Protein AF-A0A534NHU4-F1 (afdb_monomer)

Radius of gyration: 16.84 Å; Cα contacts (8 Å, |Δi|>4): 61; chains: 1; bounding box: 38×33×40 Å

Structure (mmCIF, N/CA/C/O backbone):
data_AF-A0A534NHU4-F1
#
_entry.id   AF-A0A534NHU4-F1
#
loop_
_atom_site.group_PDB
_atom_site.id
_atom_site.type_symbol
_atom_site.label_atom_id
_atom_site.label_alt_id
_atom_site.label_comp_id
_atom_site.label_asym_id
_atom_site.label_entity_id
_atom_site.label_seq_id
_atom_site.pdbx_PDB_ins_code
_atom_site.Cartn_x
_atom_site.Cartn_y
_atom_site.Cartn_z
_atom_site.occupancy
_atom_site.B_iso_or_equiv
_atom_site.auth_seq_id
_at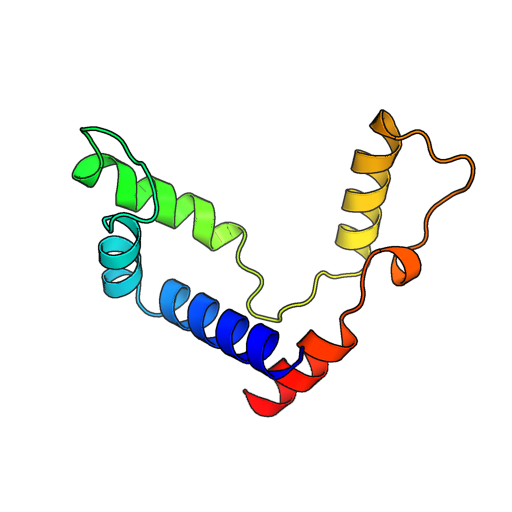om_site.auth_comp_id
_atom_site.auth_asym_id
_atom_site.auth_atom_id
_atom_site.pdbx_PDB_model_num
ATOM 1 N N . MET A 1 1 ? -11.411 -14.006 -0.449 1.00 74.12 1 MET A N 1
ATOM 2 C CA . MET A 1 1 ? -10.680 -12.733 -0.258 1.00 74.12 1 MET A CA 1
ATOM 3 C C . MET A 1 1 ? -9.179 -12.858 -0.017 1.00 74.12 1 MET A C 1
ATOM 5 O O . MET A 1 1 ? -8.436 -12.162 -0.694 1.00 74.12 1 MET A O 1
ATOM 9 N N . THR A 1 2 ? -8.683 -13.751 0.849 1.00 86.12 2 THR A N 1
ATOM 10 C CA . THR A 1 2 ? -7.238 -13.827 1.182 1.00 86.12 2 THR A CA 1
ATOM 11 C C . 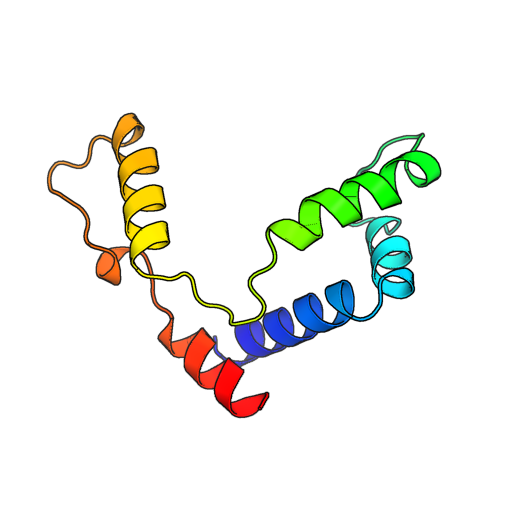THR A 1 2 ? -6.297 -13.980 -0.023 1.00 86.12 2 THR A C 1
ATOM 13 O O . THR A 1 2 ? -5.216 -13.400 -0.022 1.00 86.12 2 THR A O 1
ATOM 16 N N . LYS A 1 3 ? -6.693 -14.726 -1.069 1.00 90.19 3 LYS A N 1
ATOM 17 C CA . LYS A 1 3 ? -5.883 -14.897 -2.294 1.00 90.19 3 LYS A CA 1
ATOM 18 C C . LYS A 1 3 ? -5.631 -13.568 -3.020 1.00 90.19 3 LYS A C 1
ATOM 20 O O . LYS A 1 3 ? -4.507 -13.325 -3.440 1.00 90.19 3 LYS A O 1
ATOM 25 N N . VAL A 1 4 ? -6.656 -12.716 -3.114 1.00 92.62 4 VAL A N 1
ATOM 26 C CA . VAL A 1 4 ? -6.570 -11.399 -3.768 1.00 92.62 4 VAL A CA 1
ATOM 27 C C . VAL A 1 4 ? -5.654 -10.484 -2.967 1.00 92.62 4 VAL A C 1
ATOM 29 O O . VAL A 1 4 ? -4.675 -9.994 -3.507 1.00 92.62 4 VAL A O 1
ATOM 32 N N . VAL A 1 5 ? -5.883 -10.363 -1.655 1.00 91.69 5 VAL A N 1
ATOM 33 C CA . VAL A 1 5 ? -5.035 -9.554 -0.760 1.00 91.69 5 VAL A CA 1
ATOM 34 C C . VAL A 1 5 ? -3.571 -10.006 -0.825 1.00 91.69 5 VAL A C 1
ATOM 36 O O . VAL A 1 5 ? -2.670 -9.179 -0.938 1.00 91.69 5 VAL A O 1
ATOM 39 N N . ARG A 1 6 ? -3.312 -11.319 -0.836 1.00 92.50 6 ARG A N 1
ATOM 40 C CA . ARG A 1 6 ? -1.954 -11.860 -0.998 1.00 92.50 6 ARG A CA 1
ATOM 41 C C . ARG A 1 6 ? -1.327 -11.467 -2.337 1.00 92.50 6 ARG A C 1
ATOM 43 O O . ARG A 1 6 ? -0.158 -11.089 -2.355 1.00 92.50 6 ARG A O 1
ATOM 50 N N . ALA A 1 7 ? -2.072 -11.569 -3.438 1.00 94.38 7 ALA A N 1
ATOM 51 C CA . ALA A 1 7 ? -1.592 -11.166 -4.759 1.00 94.38 7 ALA A CA 1
ATOM 52 C C . ALA A 1 7 ? -1.278 -9.663 -4.803 1.00 94.38 7 ALA A C 1
ATOM 54 O O . ALA A 1 7 ? -0.201 -9.286 -5.257 1.00 94.38 7 ALA A O 1
ATOM 55 N N . THR A 1 8 ? -2.149 -8.823 -4.237 1.00 92.94 8 THR A N 1
ATOM 56 C CA . THR A 1 8 ? -1.929 -7.375 -4.124 1.00 92.94 8 THR A CA 1
ATOM 57 C C . THR A 1 8 ? -0.677 -7.057 -3.309 1.00 92.94 8 THR A C 1
ATOM 59 O O . THR A 1 8 ? 0.160 -6.287 -3.764 1.00 92.94 8 THR A O 1
ATOM 62 N N . LEU A 1 9 ? -0.484 -7.688 -2.145 1.00 93.19 9 LEU A N 1
ATOM 63 C CA . LEU A 1 9 ? 0.716 -7.470 -1.326 1.00 93.19 9 LEU A CA 1
ATOM 64 C C . LEU A 1 9 ? 2.001 -7.866 -2.058 1.00 93.19 9 LEU A C 1
ATOM 66 O O . LEU A 1 9 ? 3.000 -7.152 -1.967 1.00 93.19 9 LEU A O 1
ATOM 70 N N . ARG A 1 10 ? 1.983 -8.975 -2.808 1.00 93.44 10 ARG A N 1
ATOM 71 C CA . ARG A 1 10 ? 3.114 -9.366 -3.663 1.00 93.44 10 ARG A CA 1
ATOM 72 C C . ARG A 1 10 ? 3.381 -8.331 -4.754 1.00 93.44 10 ARG A C 1
ATOM 74 O O . ARG A 1 10 ? 4.530 -7.949 -4.932 1.00 93.44 10 ARG A O 1
ATOM 81 N N . ALA A 1 11 ? 2.339 -7.858 -5.436 1.00 92.19 11 ALA A N 1
ATOM 82 C CA . ALA A 1 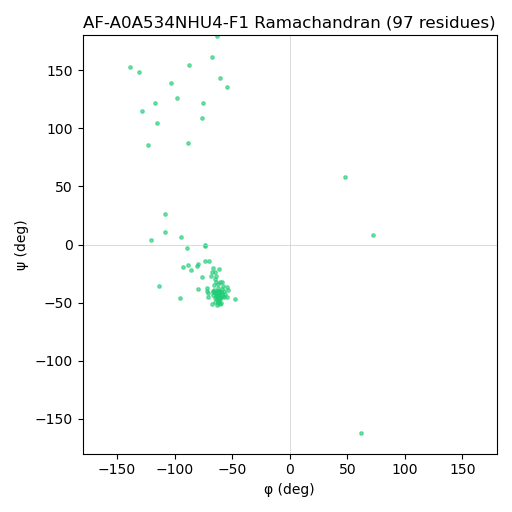11 ? 2.465 -6.868 -6.502 1.00 92.19 11 ALA A CA 1
ATOM 83 C C . ALA A 1 11 ? 3.026 -5.534 -5.986 1.00 92.19 11 ALA A C 1
ATOM 85 O O . ALA A 1 11 ? 3.982 -5.018 -6.551 1.00 92.19 11 ALA A O 1
ATOM 86 N N . VAL A 1 12 ? 2.507 -5.01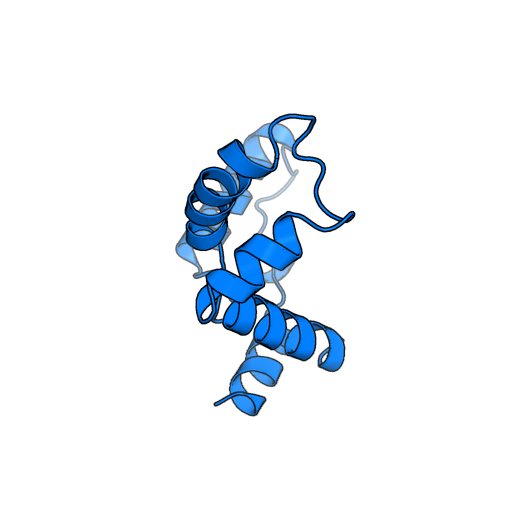3 -4.870 1.00 92.00 12 VAL A N 1
ATOM 87 C CA . VAL A 1 12 ? 2.998 -3.757 -4.275 1.00 92.00 12 VAL A CA 1
ATOM 88 C C . VAL A 1 12 ? 4.465 -3.881 -3.846 1.00 92.00 12 VAL A C 1
ATOM 90 O O . VAL A 1 12 ? 5.255 -2.966 -4.072 1.00 92.00 12 VAL A O 1
ATOM 93 N N . ARG A 1 13 ? 4.864 -5.026 -3.272 1.00 92.44 13 ARG A N 1
ATOM 94 C CA . ARG A 1 13 ? 6.273 -5.291 -2.934 1.00 92.44 13 ARG A CA 1
ATOM 95 C C . ARG A 1 13 ? 7.157 -5.385 -4.177 1.00 92.44 13 ARG A C 1
ATOM 97 O O . ARG A 1 13 ? 8.249 -4.835 -4.154 1.00 92.44 13 ARG A O 1
ATOM 104 N N . LEU A 1 14 ? 6.691 -6.034 -5.247 1.00 92.75 14 LEU A N 1
ATOM 105 C CA . LEU A 1 14 ? 7.409 -6.095 -6.524 1.00 92.75 14 LEU A CA 1
ATOM 106 C C . LEU A 1 14 ? 7.642 -4.689 -7.088 1.00 92.75 14 LEU A C 1
ATOM 108 O O . LEU A 1 14 ? 8.778 -4.343 -7.379 1.00 92.75 14 LEU A O 1
ATOM 112 N N . ILE A 1 15 ? 6.592 -3.867 -7.165 1.00 91.56 15 ILE A N 1
ATOM 113 C CA . ILE A 1 15 ? 6.673 -2.492 -7.680 1.00 91.56 15 ILE A CA 1
ATOM 114 C C . ILE A 1 15 ? 7.658 -1.655 -6.849 1.00 91.56 15 ILE A C 1
ATOM 116 O O . ILE A 1 15 ? 8.447 -0.905 -7.409 1.00 91.56 15 ILE A O 1
ATOM 120 N N . LYS A 1 16 ? 7.658 -1.796 -5.517 1.00 92.12 16 LYS A N 1
ATOM 121 C CA . LYS A 1 16 ? 8.592 -1.049 -4.660 1.00 92.12 16 LYS A CA 1
ATOM 122 C C . LYS A 1 16 ? 10.041 -1.536 -4.757 1.00 92.12 16 LYS A C 1
ATOM 124 O O . LYS A 1 16 ? 10.957 -0.725 -4.658 1.00 92.12 16 LYS A O 1
ATOM 129 N N . ASN A 1 17 ? 10.249 -2.845 -4.889 1.00 93.25 17 ASN A N 1
ATOM 130 C CA . ASN A 1 17 ? 11.585 -3.444 -4.876 1.00 93.25 17 ASN A CA 1
ATOM 131 C C . ASN A 1 17 ? 12.255 -3.439 -6.258 1.00 93.25 17 ASN A C 1
ATOM 133 O O . ASN A 1 17 ? 13.478 -3.501 -6.330 1.00 93.25 17 ASN A O 1
ATOM 137 N N . ASP A 1 18 ? 11.478 -3.350 -7.340 1.00 95.50 18 ASP A N 1
ATOM 138 C CA . ASP A 1 18 ? 11.968 -3.259 -8.714 1.00 95.50 18 ASP A CA 1
ATOM 139 C C . ASP A 1 18 ? 11.424 -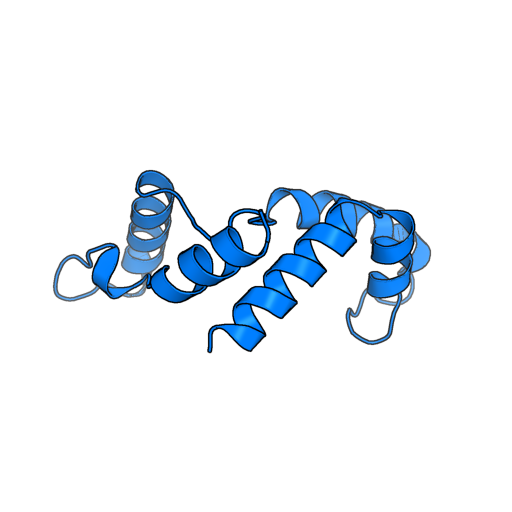1.990 -9.389 1.00 95.50 18 ASP A C 1
ATOM 141 O O . ASP A 1 18 ? 10.408 -2.001 -10.091 1.00 95.50 18 ASP A O 1
ATOM 145 N N . LYS A 1 19 ? 12.132 -0.868 -9.179 1.00 94.56 19 LYS A N 1
ATOM 146 C CA . LYS A 1 19 ? 11.786 0.432 -9.783 1.00 94.56 19 LYS A CA 1
ATOM 147 C C . LYS A 1 19 ? 11.756 0.347 -11.312 1.00 94.56 19 LYS A C 1
ATOM 149 O O . LYS A 1 19 ? 10.907 0.979 -11.930 1.00 94.56 19 LYS A O 1
ATOM 154 N N . LYS A 1 20 ? 12.634 -0.441 -11.945 1.00 94.69 20 LYS A N 1
ATOM 155 C CA . LYS A 1 20 ? 12.655 -0.565 -13.411 1.00 94.69 20 LYS A CA 1
ATOM 156 C C . LYS A 1 20 ? 11.360 -1.200 -13.907 1.00 94.69 20 LYS A C 1
ATOM 158 O O . LYS A 1 20 ? 10.714 -0.643 -14.791 1.00 94.69 20 LYS A O 1
ATOM 163 N N . TYR A 1 21 ? 10.965 -2.322 -13.309 1.00 94.06 21 TYR A N 1
ATOM 164 C CA . TYR A 1 21 ? 9.686 -2.960 -13.606 1.00 94.06 21 TYR A CA 1
ATOM 165 C C . TYR A 1 21 ? 8.510 -2.009 -13.355 1.00 94.06 21 TYR A C 1
ATOM 167 O O . TYR A 1 21 ? 7.619 -1.901 -14.193 1.00 94.06 21 TYR A O 1
ATOM 175 N N . ALA A 1 22 ? 8.518 -1.284 -12.233 1.00 93.44 22 ALA A N 1
ATOM 176 C CA . ALA A 1 22 ? 7.458 -0.344 -11.884 1.00 93.44 22 ALA A CA 1
ATOM 177 C C . ALA A 1 22 ? 7.276 0.773 -12.916 1.00 93.44 22 ALA A C 1
ATOM 179 O O . ALA A 1 22 ? 6.146 1.056 -13.311 1.00 93.44 22 ALA A O 1
ATOM 180 N N . LEU A 1 23 ? 8.371 1.383 -13.378 1.00 94.12 23 LEU A N 1
ATOM 181 C CA . LEU A 1 23 ? 8.319 2.436 -14.390 1.00 94.12 23 LEU A CA 1
ATOM 182 C C . LEU A 1 23 ? 7.769 1.905 -15.718 1.00 94.12 23 LEU A C 1
ATOM 184 O O . LEU A 1 23 ? 6.911 2.546 -16.314 1.00 94.12 23 LEU A O 1
ATOM 188 N N . GLU A 1 24 ? 8.200 0.726 -16.166 1.00 92.81 24 GLU A N 1
ATOM 189 C CA . GLU A 1 24 ? 7.663 0.121 -17.393 1.00 92.81 24 GLU A CA 1
ATOM 190 C C . GLU A 1 24 ? 6.184 -0.261 -17.250 1.00 92.81 24 GLU A C 1
ATOM 192 O O . GLU A 1 24 ? 5.386 -0.012 -18.153 1.00 92.81 24 GLU A O 1
ATOM 197 N N . PHE A 1 25 ? 5.784 -0.783 -16.088 1.00 91.31 25 PHE A N 1
ATOM 198 C CA . PHE A 1 25 ? 4.384 -1.076 -15.790 1.00 91.31 25 PHE A CA 1
ATOM 199 C C . PHE A 1 25 ? 3.513 0.189 -15.810 1.00 91.31 25 PHE A C 1
ATOM 201 O O . PHE A 1 25 ? 2.440 0.184 -16.413 1.00 91.31 25 PHE A O 1
ATOM 208 N N . MET A 1 26 ? 3.981 1.282 -15.197 1.00 90.75 26 MET A N 1
ATOM 209 C CA . MET A 1 26 ? 3.279 2.571 -15.169 1.00 90.75 26 MET A CA 1
ATOM 210 C C . MET A 1 26 ? 3.217 3.250 -16.537 1.00 90.75 26 MET A C 1
ATOM 212 O O . MET A 1 26 ? 2.276 3.995 -16.793 1.00 90.75 26 MET A O 1
ATOM 216 N N . LYS A 1 27 ? 4.177 2.978 -17.429 1.00 91.06 27 LYS A N 1
ATOM 217 C CA . LYS A 1 27 ? 4.089 3.401 -18.832 1.00 91.06 27 LYS A CA 1
ATOM 218 C C . LYS A 1 27 ? 3.077 2.578 -19.634 1.00 91.06 27 LYS A C 1
ATOM 220 O O . LYS A 1 27 ? 2.738 2.958 -20.752 1.00 91.06 27 LYS A O 1
ATOM 225 N N . GLY A 1 28 ? 2.622 1.444 -19.107 1.00 87.50 28 GLY A N 1
ATOM 226 C CA . GLY A 1 28 ? 1.610 0.605 -19.734 1.00 87.50 28 GLY A CA 1
ATOM 227 C C . GL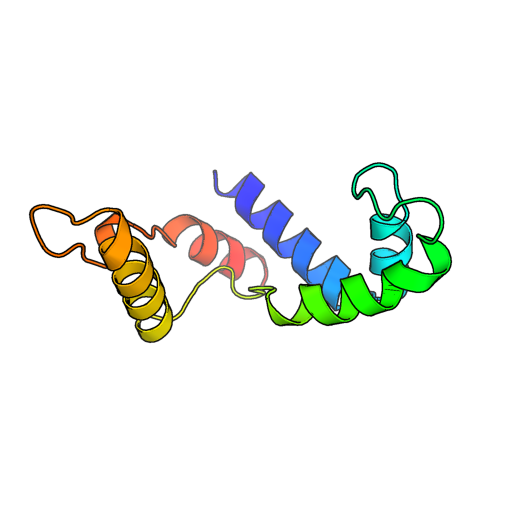Y A 1 28 ? 0.248 1.301 -19.878 1.00 87.50 28 GLY A C 1
ATOM 228 O O . GLY A 1 28 ? 0.059 2.432 -19.439 1.00 87.50 28 GLY A O 1
ATOM 229 N N . PRO A 1 29 ? -0.750 0.619 -20.460 1.00 87.06 29 PRO A N 1
ATOM 230 C CA . PRO A 1 29 ? -2.048 1.217 -20.791 1.00 87.06 29 PRO A CA 1
ATOM 231 C C . PRO A 1 29 ? -2.948 1.481 -19.571 1.00 87.06 29 PRO A C 1
ATOM 233 O O . PRO A 1 29 ? -4.078 1.930 -19.727 1.00 87.06 29 PRO A O 1
ATOM 236 N N . TYR A 1 30 ? -2.487 1.148 -18.364 1.00 83.69 30 TYR A N 1
ATOM 237 C CA . TYR A 1 30 ? -3.299 1.172 -17.145 1.00 83.69 30 TYR A CA 1
ATOM 238 C C . TYR A 1 30 ? -3.290 2.525 -16.428 1.00 83.69 30 TYR A C 1
ATOM 240 O O . TYR A 1 30 ? -4.148 2.762 -15.580 1.00 83.69 30 TYR A O 1
ATOM 248 N N . LEU A 1 31 ? -2.319 3.388 -16.737 1.00 84.31 31 LEU A N 1
ATOM 249 C CA . LEU A 1 31 ? -2.187 4.713 -16.149 1.00 84.31 31 LEU A CA 1
ATOM 250 C C . LEU A 1 31 ? -2.050 5.740 -17.270 1.00 84.31 31 LEU A C 1
ATOM 252 O O . LEU A 1 31 ? -1.068 5.737 -18.009 1.00 84.31 31 LEU A O 1
ATOM 256 N N . ASP A 1 32 ? -3.036 6.625 -17.384 1.00 86.75 32 ASP A N 1
ATOM 257 C CA . ASP A 1 32 ? -2.956 7.738 -18.320 1.00 86.75 32 ASP A CA 1
ATOM 258 C C . ASP A 1 32 ? -2.021 8.817 -17.760 1.00 86.75 32 ASP A C 1
ATOM 260 O O . ASP A 1 32 ? -2.327 9.492 -16.776 1.00 86.75 32 ASP A O 1
ATOM 264 N N . LEU A 1 33 ? -0.849 8.936 -18.379 1.00 83.12 33 LEU A N 1
ATOM 265 C CA . LEU A 1 33 ? 0.148 9.965 -18.086 1.00 83.12 33 LEU A CA 1
ATOM 266 C C . LEU A 1 33 ? 0.242 11.006 -19.217 1.00 83.12 33 LEU A C 1
ATOM 268 O O . LEU A 1 33 ? 1.162 11.828 -19.227 1.00 83.12 33 LEU A O 1
ATOM 272 N N . GLY A 1 34 ? -0.699 10.971 -20.164 1.00 85.06 34 GLY A N 1
ATOM 273 C CA . GLY A 1 34 ? -0.734 11.840 -21.331 1.00 85.06 34 GLY A CA 1
ATOM 274 C C . GLY A 1 34 ? 0.478 11.691 -22.256 1.00 85.06 34 GLY A C 1
ATOM 275 O O . GLY A 1 34 ? 1.236 10.721 -22.209 1.00 85.06 34 GLY A O 1
ATOM 276 N N . ASN A 1 35 ? 0.671 12.698 -23.109 1.00 84.31 35 ASN A N 1
ATOM 277 C CA . ASN A 1 35 ? 1.697 12.700 -24.161 1.00 84.31 35 ASN A CA 1
ATOM 278 C C . ASN A 1 35 ? 3.140 12.810 -23.635 1.00 84.31 35 ASN A C 1
ATOM 280 O O . ASN A 1 35 ? 4.082 12.584 -24.385 1.00 84.31 35 ASN A O 1
ATOM 284 N N . GLU A 1 36 ? 3.323 13.175 -22.365 1.00 85.62 36 GLU A N 1
ATOM 285 C CA . GLU A 1 36 ? 4.631 13.324 -21.710 1.00 85.62 36 GLU A CA 1
ATOM 286 C C . GLU A 1 36 ? 4.892 12.197 -20.696 1.00 85.62 36 GLU A C 1
ATOM 288 O O . GLU A 1 36 ? 5.643 12.355 -19.728 1.00 85.62 36 GLU A O 1
ATOM 293 N N . ARG A 1 37 ? 4.267 11.037 -20.907 1.00 84.25 37 ARG A N 1
ATOM 294 C CA . ARG A 1 37 ? 4.385 9.855 -20.052 1.00 84.25 37 ARG A CA 1
ATOM 295 C C . ARG A 1 37 ? 5.831 9.529 -19.701 1.00 84.25 37 ARG A C 1
ATOM 297 O O . ARG A 1 37 ? 6.148 9.340 -18.529 1.00 84.25 37 ARG A O 1
ATOM 304 N N . GLU A 1 38 ? 6.727 9.521 -20.677 1.00 85.19 38 GLU A N 1
ATOM 305 C CA . GLU A 1 38 ? 8.143 9.195 -20.501 1.00 85.19 38 GLU A CA 1
ATOM 306 C C . GLU A 1 38 ? 8.840 10.168 -19.537 1.00 85.19 38 GLU A C 1
ATOM 308 O O . GLU A 1 38 ? 9.706 9.752 -18.770 1.00 85.19 38 GLU A O 1
ATOM 313 N N . ARG A 1 39 ? 8.412 11.436 -19.516 1.00 87.12 39 ARG A N 1
ATOM 314 C CA . ARG A 1 39 ? 8.930 12.483 -18.627 1.00 87.12 39 ARG A CA 1
ATOM 315 C C . ARG A 1 39 ? 8.337 12.404 -17.220 1.00 87.12 39 ARG A C 1
ATOM 317 O O . ARG A 1 39 ? 9.039 12.667 -16.246 1.00 87.12 39 ARG A O 1
ATOM 324 N N . PHE A 1 40 ? 7.050 12.075 -17.096 1.00 89.31 40 PHE A N 1
ATOM 325 C CA . PHE A 1 40 ? 6.338 12.133 -15.813 1.00 89.31 40 PHE A CA 1
ATOM 326 C C . PHE A 1 40 ? 6.325 10.824 -15.025 1.00 89.31 40 PHE A C 1
ATOM 328 O O . PHE A 1 40 ? 6.118 10.870 -13.812 1.00 89.31 40 PHE A O 1
ATOM 335 N N . THR A 1 41 ? 6.574 9.680 -15.671 1.00 93.06 41 THR A N 1
ATOM 336 C CA . THR A 1 41 ? 6.478 8.358 -15.025 1.00 93.06 41 THR A CA 1
ATOM 337 C C . THR A 1 41 ? 7.328 8.280 -13.758 1.00 93.06 41 THR A C 1
ATOM 339 O O . THR A 1 41 ? 6.846 7.810 -12.731 1.00 93.06 41 THR A O 1
ATOM 342 N N . GLU A 1 42 ? 8.571 8.767 -13.794 1.00 93.81 42 GLU A N 1
ATOM 343 C CA . GLU A 1 42 ? 9.463 8.684 -12.634 1.00 93.81 42 GLU A CA 1
ATOM 344 C C . GLU A 1 42 ? 8.955 9.502 -11.446 1.00 93.81 42 GLU A C 1
ATOM 346 O O . GLU A 1 42 ? 8.856 8.985 -10.335 1.00 93.81 42 GLU A O 1
ATOM 351 N N . ARG A 1 43 ? 8.521 10.740 -11.691 1.00 91.94 43 ARG A N 1
ATOM 352 C CA . ARG A 1 43 ? 7.934 11.585 -10.648 1.00 91.94 43 ARG A CA 1
ATOM 353 C C . ARG A 1 43 ? 6.646 10.983 -10.084 1.00 91.94 43 ARG A C 1
ATOM 355 O O . ARG A 1 43 ? 6.416 11.049 -8.878 1.00 91.94 43 ARG A O 1
ATOM 362 N N . ALA A 1 44 ? 5.805 10.410 -10.943 1.00 91.06 44 ALA A N 1
ATOM 363 C CA . ALA A 1 44 ? 4.585 9.732 -10.522 1.00 91.06 44 ALA A CA 1
ATOM 364 C C . ALA A 1 44 ? 4.901 8.503 -9.652 1.00 91.06 44 ALA A C 1
ATOM 366 O O . ALA A 1 44 ? 4.252 8.300 -8.627 1.00 91.06 44 ALA A O 1
ATOM 367 N N . TYR A 1 45 ? 5.921 7.722 -10.020 1.00 93.12 45 TYR A N 1
ATOM 368 C CA . TYR A 1 45 ? 6.392 6.583 -9.233 1.00 93.12 45 TYR A CA 1
ATOM 369 C C . TYR A 1 45 ? 6.904 7.022 -7.857 1.00 93.12 45 TYR A C 1
ATOM 371 O O . TYR A 1 45 ? 6.462 6.489 -6.837 1.00 93.12 45 TYR A O 1
ATOM 379 N N . ASP A 1 46 ? 7.788 8.023 -7.821 1.00 93.50 46 ASP A N 1
ATOM 380 C CA . ASP A 1 46 ? 8.395 8.503 -6.578 1.00 93.50 46 ASP A CA 1
ATOM 381 C C . ASP A 1 46 ? 7.336 9.073 -5.617 1.00 93.50 46 ASP A C 1
ATOM 383 O O . ASP A 1 46 ? 7.449 8.894 -4.405 1.00 93.50 46 ASP A O 1
ATOM 387 N N . ALA A 1 47 ? 6.273 9.697 -6.139 1.00 91.50 47 ALA A N 1
ATOM 388 C CA . ALA A 1 47 ? 5.133 10.139 -5.338 1.00 91.50 47 ALA A CA 1
ATOM 389 C C . ALA A 1 47 ? 4.276 8.962 -4.837 1.00 91.50 47 ALA A C 1
ATOM 391 O O . ALA A 1 47 ? 3.917 8.911 -3.660 1.00 91.50 47 ALA A O 1
ATOM 392 N N . ALA A 1 48 ? 3.961 7.996 -5.705 1.00 89.38 48 ALA A N 1
ATOM 393 C CA . ALA A 1 48 ? 3.089 6.873 -5.366 1.00 89.38 48 ALA A CA 1
ATOM 394 C C . ALA A 1 48 ? 3.707 5.938 -4.315 1.00 89.38 48 ALA A C 1
ATOM 396 O O . ALA A 1 48 ? 3.016 5.499 -3.393 1.00 89.38 48 ALA A O 1
ATOM 397 N N . VAL A 1 49 ? 5.010 5.651 -4.418 1.00 91.50 49 VAL A N 1
ATOM 398 C CA . VAL A 1 49 ? 5.685 4.667 -3.554 1.00 91.50 49 VAL A CA 1
ATOM 399 C C . VAL A 1 49 ? 5.712 5.080 -2.077 1.00 91.50 49 VAL A C 1
ATOM 401 O O . VAL A 1 49 ? 5.790 4.214 -1.199 1.00 91.50 49 VAL A O 1
ATOM 404 N N . GLN A 1 50 ? 5.596 6.383 -1.788 1.00 88.44 50 GLN A N 1
ATOM 405 C CA . GLN A 1 50 ? 5.482 6.908 -0.421 1.00 88.44 50 GLN A CA 1
ATOM 406 C C . GLN A 1 50 ? 4.185 6.456 0.264 1.00 88.44 50 GLN A C 1
ATOM 408 O O . GLN A 1 50 ? 4.165 6.269 1.476 1.00 88.44 50 GLN A O 1
ATOM 413 N N . GLY A 1 51 ? 3.116 6.230 -0.506 1.00 86.94 51 GLY A N 1
ATOM 414 C CA . GLY A 1 51 ? 1.816 5.790 0.007 1.00 86.94 51 GLY A CA 1
ATOM 415 C C . GLY A 1 51 ? 1.643 4.270 0.102 1.00 86.94 51 GLY A C 1
ATOM 416 O O . GLY A 1 51 ? 0.594 3.797 0.537 1.00 86.94 51 GLY A O 1
ATOM 417 N N . TYR A 1 52 ? 2.623 3.470 -0.327 1.00 89.31 52 TYR A N 1
ATOM 418 C CA . TYR A 1 52 ? 2.468 2.014 -0.388 1.00 89.31 52 TYR A CA 1
ATOM 419 C C . TYR A 1 52 ? 2.552 1.335 0.985 1.00 89.31 52 TYR A C 1
ATOM 421 O O . TYR A 1 52 ? 3.589 1.338 1.652 1.00 89.31 52 TYR A O 1
ATOM 429 N N . LEU A 1 53 ? 1.483 0.623 1.348 1.00 89.62 53 LEU A N 1
ATOM 430 C CA . LEU A 1 53 ? 1.379 -0.163 2.580 1.00 89.62 53 LEU A CA 1
ATOM 431 C C . LEU A 1 53 ? 1.908 -1.594 2.388 1.00 89.62 53 LEU A C 1
ATOM 433 O O . LEU A 1 53 ? 1.156 -2.527 2.108 1.00 89.62 53 LEU A O 1
ATOM 437 N N . LEU A 1 54 ? 3.213 -1.802 2.581 1.00 88.31 54 LEU A N 1
ATOM 438 C CA . LEU A 1 54 ? 3.853 -3.123 2.390 1.00 88.31 54 LEU A CA 1
ATOM 439 C C . LEU A 1 54 ? 3.424 -4.196 3.402 1.00 88.31 54 LEU A C 1
ATOM 441 O O . LEU A 1 54 ? 3.556 -5.400 3.143 1.00 88.31 54 LEU A O 1
ATOM 445 N N . SER A 1 55 ? 2.953 -3.753 4.567 1.00 88.12 55 SER A N 1
ATOM 446 C CA . SER A 1 55 ? 2.384 -4.590 5.623 1.00 88.12 55 SER A CA 1
ATOM 447 C C . SER A 1 55 ? 0.922 -4.961 5.347 1.00 88.12 55 SER A C 1
ATOM 449 O O . SER A 1 55 ? 0.417 -5.909 5.943 1.00 88.12 55 SER A O 1
ATOM 451 N N . GLY A 1 56 ? 0.240 -4.224 4.460 1.00 90.25 56 GLY A N 1
ATOM 452 C CA . GLY A 1 56 ? -1.199 -4.347 4.221 1.00 90.25 56 GLY A CA 1
ATOM 453 C C . GLY A 1 56 ? -2.085 -3.809 5.340 1.00 90.25 56 GLY A C 1
ATOM 454 O O . GLY A 1 56 ? -3.292 -4.037 5.300 1.00 90.25 56 GLY A O 1
ATOM 455 N N . VAL A 1 57 ? -1.509 -3.138 6.341 1.00 93.12 57 VAL A N 1
ATOM 456 C CA . VAL A 1 57 ? -2.242 -2.596 7.489 1.00 93.12 57 VAL A CA 1
ATOM 457 C C . VAL A 1 57 ? -1.862 -1.144 7.732 1.00 93.12 57 VAL A C 1
ATOM 459 O O . VAL A 1 57 ? -0.724 -0.743 7.489 1.00 93.12 57 VAL A O 1
ATOM 462 N N . VAL A 1 58 ? -2.825 -0.387 8.239 1.00 93.12 58 VAL A N 1
ATOM 463 C CA . VAL A 1 58 ? -2.652 0.990 8.706 1.00 93.12 58 VAL A CA 1
ATOM 464 C C . VAL A 1 58 ? -2.605 0.954 10.231 1.00 93.12 58 VAL A C 1
ATOM 466 O O . VAL A 1 58 ? -3.352 0.187 10.841 1.00 93.12 58 VAL A O 1
ATOM 469 N N . ASP A 1 59 ? -1.728 1.730 10.866 1.00 92.69 59 ASP A N 1
ATOM 470 C CA . ASP A 1 59 ? -1.715 1.816 12.330 1.00 92.69 59 ASP A CA 1
ATOM 471 C C . ASP A 1 59 ? -2.981 2.503 12.870 1.00 92.69 59 ASP A C 1
ATOM 473 O O . ASP A 1 59 ? -3.733 3.149 12.141 1.00 92.69 59 ASP A O 1
ATOM 477 N N . GLU A 1 60 ? -3.275 2.312 14.154 1.00 94.38 60 GLU A N 1
ATOM 478 C CA . GLU A 1 60 ? -4.522 2.809 14.742 1.00 94.38 60 GLU A CA 1
ATOM 479 C C . GLU A 1 60 ? -4.614 4.341 14.735 1.00 94.38 60 GLU A C 1
ATOM 481 O O . GLU A 1 60 ? -5.704 4.897 14.580 1.00 94.38 60 GLU A O 1
ATOM 486 N N . LYS A 1 61 ? -3.477 5.034 14.859 1.00 95.38 61 LYS A N 1
ATOM 487 C CA . LYS A 1 61 ? -3.433 6.496 14.839 1.00 95.38 61 LYS A CA 1
ATOM 488 C C . LYS A 1 61 ? -3.905 7.008 13.479 1.00 95.38 61 LYS A C 1
ATOM 490 O O . LYS A 1 61 ? -4.852 7.790 13.424 1.00 95.38 61 LYS A O 1
ATOM 495 N N . LEU A 1 62 ? -3.320 6.501 12.395 1.00 94.56 62 LEU A N 1
ATOM 496 C CA . LEU A 1 62 ? -3.687 6.893 11.037 1.00 94.56 62 LEU A CA 1
ATOM 497 C C . LEU A 1 62 ? -5.119 6.456 10.681 1.00 94.56 62 LEU A C 1
ATOM 499 O O . LEU A 1 62 ? -5.846 7.211 10.042 1.00 94.56 62 LEU A O 1
ATOM 503 N N . GLN A 1 63 ? -5.592 5.300 11.164 1.00 96.38 63 GLN A N 1
ATOM 504 C CA . GLN A 1 63 ? -7.007 4.918 11.014 1.00 96.38 63 GLN A CA 1
ATOM 505 C C . GLN A 1 63 ? -7.956 5.968 11.613 1.00 96.38 63 GLN A C 1
ATOM 507 O O . GLN A 1 63 ? -8.950 6.336 10.985 1.00 96.38 63 GLN A O 1
ATOM 512 N N . ARG A 1 64 ? -7.657 6.467 12.820 1.00 96.81 64 ARG A N 1
ATOM 513 C CA . ARG A 1 64 ? -8.468 7.498 13.489 1.00 96.81 64 ARG A CA 1
ATOM 514 C C . ARG A 1 64 ? -8.414 8.834 12.750 1.00 96.81 64 ARG A C 1
ATOM 516 O O . ARG A 1 64 ? -9.452 9.476 12.617 1.00 96.81 64 ARG A O 1
ATOM 523 N N . GLU A 1 65 ? -7.248 9.222 12.238 1.00 96.50 65 GLU A N 1
ATOM 524 C CA . GLU A 1 65 ? -7.077 10.433 11.422 1.00 96.50 65 GLU A CA 1
ATOM 525 C C . GLU A 1 65 ? -7.917 10.370 10.137 1.00 96.50 65 GLU A C 1
ATOM 527 O O . GLU A 1 65 ? -8.693 11.289 9.870 1.00 96.50 65 GLU A O 1
ATOM 532 N N . MET A 1 66 ? -7.863 9.251 9.404 1.00 96.00 66 MET A N 1
ATOM 533 C CA . MET A 1 66 ? -8.672 9.030 8.196 1.00 96.00 66 MET A CA 1
ATOM 534 C C . MET A 1 66 ? -10.179 9.120 8.482 1.00 96.00 66 MET A C 1
ATOM 536 O O . MET A 1 66 ? -10.933 9.722 7.715 1.00 96.00 66 MET A O 1
ATOM 540 N N . ILE A 1 67 ? -10.633 8.532 9.595 1.00 97.31 67 ILE A N 1
ATOM 541 C CA . ILE A 1 67 ? -12.043 8.589 10.004 1.00 97.31 67 ILE A CA 1
ATOM 542 C C . ILE A 1 67 ? -12.446 10.019 10.365 1.00 97.31 67 ILE A C 1
ATOM 544 O O . ILE A 1 67 ? -13.521 10.467 9.961 1.00 97.31 67 ILE A O 1
ATOM 548 N N . ALA A 1 68 ? -11.601 10.741 11.104 1.00 96.44 68 ALA A N 1
ATOM 549 C CA . ALA A 1 68 ? -11.867 12.119 11.494 1.00 96.44 68 ALA A CA 1
ATOM 550 C C . ALA A 1 68 ? -11.985 13.038 10.270 1.00 96.44 68 ALA A C 1
ATOM 552 O O . ALA A 1 68 ? -12.922 13.833 10.200 1.00 96.44 68 ALA A O 1
ATOM 553 N N . GLU A 1 69 ? -11.096 12.895 9.283 1.00 97.00 69 GLU A N 1
ATOM 554 C CA . GLU A 1 69 ? -11.151 13.658 8.032 1.00 97.00 69 GLU A CA 1
ATOM 555 C C . GLU A 1 69 ? -12.442 13.367 7.251 1.00 97.00 69 GLU A C 1
ATOM 557 O O . GLU A 1 69 ? -13.169 14.288 6.870 1.00 97.00 69 GLU A O 1
ATOM 562 N N . ALA A 1 70 ? -12.794 12.089 7.075 1.00 96.56 70 ALA A N 1
ATOM 563 C CA . ALA A 1 70 ? -14.025 11.704 6.386 1.00 96.56 70 ALA A CA 1
ATOM 564 C C . ALA A 1 70 ? -15.288 12.209 7.114 1.00 96.56 70 ALA A C 1
ATOM 566 O O . ALA A 1 70 ? -16.251 12.656 6.477 1.00 96.56 70 ALA A O 1
ATOM 567 N N . ALA A 1 71 ? -15.283 12.190 8.451 1.00 96.06 71 ALA A N 1
ATOM 568 C CA . ALA A 1 71 ? -16.404 12.629 9.277 1.00 96.06 71 ALA A CA 1
ATOM 569 C C . ALA A 1 71 ? -16.726 14.124 9.118 1.00 96.06 71 ALA A C 1
ATOM 571 O O . ALA A 1 71 ? -17.895 14.492 9.244 1.00 96.06 71 ALA A O 1
ATOM 572 N N . GLN A 1 72 ? -15.749 14.971 8.765 1.00 95.81 72 GLN A N 1
ATOM 573 C CA . GLN A 1 72 ? -15.988 16.399 8.493 1.00 95.81 72 GLN A CA 1
ATOM 574 C C . GLN A 1 72 ? -16.999 16.612 7.357 1.00 95.81 72 GLN A C 1
ATOM 576 O O . GLN A 1 72 ? -17.768 17.575 7.373 1.00 95.81 72 GLN A O 1
ATOM 581 N N . ARG A 1 73 ? -17.016 15.698 6.378 1.00 96.06 73 ARG A N 1
ATOM 582 C CA . ARG A 1 73 ? -17.914 15.755 5.218 1.00 96.06 73 ARG A CA 1
ATOM 583 C C . ARG A 1 73 ? -19.176 14.924 5.422 1.00 96.06 73 ARG A C 1
ATOM 585 O O . ARG A 1 73 ? -20.266 15.406 5.140 1.00 96.06 73 ARG A O 1
ATOM 592 N N . ILE A 1 74 ? -19.028 13.695 5.921 1.00 95.06 74 ILE A N 1
ATOM 593 C CA . ILE A 1 74 ? -20.132 12.728 6.043 1.00 95.06 74 ILE A CA 1
ATOM 594 C C . ILE A 1 74 ? -21.053 13.054 7.229 1.00 95.06 74 ILE A C 1
ATOM 596 O O . ILE A 1 74 ? -22.239 12.741 7.171 1.00 95.06 74 ILE A O 1
ATOM 600 N N . LYS A 1 75 ? -20.531 13.698 8.286 1.00 94.56 75 LYS A N 1
ATOM 601 C CA . LYS A 1 75 ? -21.263 14.060 9.515 1.00 94.56 75 LYS A CA 1
ATOM 602 C C . LYS A 1 75 ? -22.079 12.884 10.083 1.00 94.56 75 LYS A C 1
ATOM 604 O O . LYS A 1 75 ? -23.303 12.977 10.192 1.00 94.56 75 LYS A O 1
ATOM 609 N N . PRO A 1 76 ? -21.428 11.753 10.412 1.00 93.31 76 PRO A N 1
ATOM 610 C CA . PRO A 1 76 ? -22.134 10.579 10.906 1.00 93.31 76 PRO A CA 1
ATOM 611 C C . PRO A 1 76 ? -22.873 10.900 12.212 1.00 93.31 76 PRO A C 1
ATOM 613 O O . PRO A 1 76 ? -22.364 11.629 13.060 1.00 93.31 76 PRO A O 1
ATOM 616 N N . ALA A 1 77 ? -24.060 10.316 12.394 1.00 93.69 77 ALA A N 1
ATOM 617 C CA . ALA A 1 77 ? -24.894 10.548 13.579 1.00 93.69 77 ALA A CA 1
ATOM 618 C C . ALA A 1 77 ? -24.226 10.111 14.898 1.00 93.69 77 ALA A C 1
ATOM 620 O O . ALA A 1 77 ? -24.616 10.560 15.972 1.00 93.69 77 ALA A O 1
ATOM 621 N N . GLN A 1 78 ? -23.238 9.218 14.821 1.00 93.12 78 GLN A N 1
ATOM 622 C CA . GLN A 1 78 ? -22.457 8.734 15.955 1.00 93.12 78 GLN A CA 1
ATOM 623 C C . GLN A 1 78 ? -20.978 8.622 15.560 1.00 93.12 78 GLN A C 1
ATOM 625 O O . GLN A 1 78 ? -20.688 8.380 14.382 1.00 93.12 78 GLN A O 1
ATOM 630 N N . PRO A 1 79 ? -20.040 8.737 16.520 1.00 91.88 79 PRO A N 1
ATOM 631 C CA . PRO A 1 79 ? -18.629 8.469 16.271 1.00 91.88 79 PRO A CA 1
ATOM 632 C C . PRO A 1 79 ? -18.411 7.077 15.666 1.00 91.88 79 PRO A C 1
ATOM 634 O O . PRO A 1 79 ? -18.990 6.084 16.111 1.00 91.88 79 PRO A O 1
ATOM 637 N N . VAL A 1 80 ? -17.561 7.002 14.643 1.00 95.44 80 VAL A N 1
ATOM 638 C CA . VAL A 1 80 ? -17.213 5.748 13.968 1.00 95.44 80 VAL A CA 1
ATOM 639 C C . VAL A 1 80 ? -15.896 5.230 14.540 1.00 95.44 80 VAL A C 1
ATOM 641 O O . VAL A 1 80 ? -14.909 5.961 14.574 1.00 95.44 80 VAL A O 1
ATOM 644 N N . THR A 1 81 ? -15.875 3.980 15.004 1.00 95.25 81 THR A N 1
ATOM 645 C CA . THR A 1 81 ? -14.646 3.347 15.501 1.00 95.25 81 THR A CA 1
ATOM 646 C C . THR A 1 81 ? -13.868 2.681 14.361 1.00 95.25 81 THR A C 1
ATOM 648 O O . THR A 1 81 ? -14.479 2.298 13.355 1.00 95.25 81 THR A O 1
ATOM 651 N N . PRO A 1 82 ? -12.538 2.515 14.490 1.00 96.50 82 PRO A N 1
ATOM 652 C CA . PRO A 1 82 ? -11.718 1.890 13.453 1.00 96.50 82 PRO A CA 1
ATOM 653 C C . PRO A 1 82 ? -12.207 0.505 13.013 1.00 96.50 82 PRO A C 1
ATOM 655 O O . PRO A 1 82 ? -12.247 0.217 11.820 1.00 96.50 82 PRO A O 1
ATOM 658 N N . GLU A 1 83 ? -12.686 -0.321 13.941 1.00 94.94 83 GLU A N 1
ATOM 659 C CA . GLU A 1 83 ? -13.133 -1.698 13.683 1.00 94.94 83 GLU A CA 1
ATOM 660 C C . GLU A 1 83 ? -14.390 -1.760 12.804 1.00 94.94 83 GLU A C 1
ATOM 662 O O . GLU A 1 83 ? -14.667 -2.787 12.189 1.00 94.94 83 GLU A O 1
ATOM 667 N N . ARG A 1 84 ? -15.158 -0.664 12.720 1.00 94.06 84 ARG A N 1
ATOM 668 C CA . ARG A 1 84 ? -16.314 -0.561 11.817 1.00 94.06 84 ARG A CA 1
ATOM 669 C C . ARG A 1 84 ? -15.922 -0.244 10.373 1.00 94.06 84 ARG A C 1
ATOM 671 O O . ARG A 1 84 ? -16.759 -0.398 9.488 1.00 94.06 84 ARG A O 1
ATOM 678 N N . VAL A 1 85 ? -14.698 0.232 10.144 1.00 95.25 85 VAL A N 1
ATOM 679 C CA . VAL A 1 85 ? -14.217 0.729 8.841 1.00 95.25 85 VAL A CA 1
ATOM 680 C C . VAL A 1 85 ? -13.125 -0.171 8.273 1.00 95.25 85 VAL A C 1
ATOM 68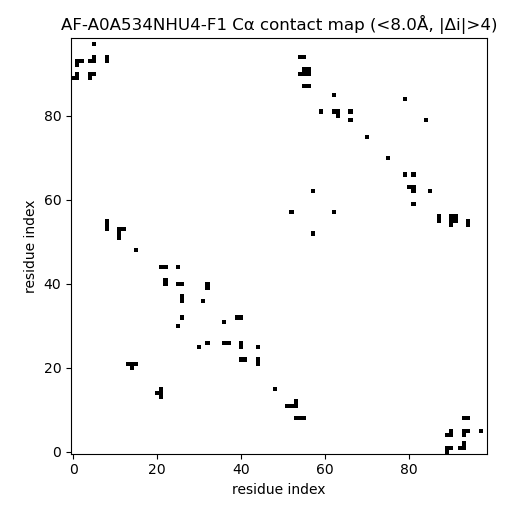2 O O . VAL A 1 85 ? -13.065 -0.385 7.063 1.00 95.25 85 VAL A O 1
ATOM 685 N N . PHE A 1 86 ? -12.275 -0.720 9.137 1.00 95.75 86 PHE A N 1
ATOM 686 C CA . PHE A 1 86 ? -11.101 -1.484 8.752 1.00 95.75 86 PHE A CA 1
ATOM 687 C C . PHE A 1 86 ? -11.191 -2.936 9.232 1.00 95.75 86 PHE A C 1
ATOM 689 O O . PHE A 1 86 ? -11.235 -3.211 10.429 1.00 95.75 86 PHE A O 1
ATOM 696 N N . ASP A 1 87 ? -11.113 -3.880 8.290 1.00 94.06 87 ASP A N 1
ATOM 697 C CA . ASP A 1 87 ? -10.878 -5.300 8.570 1.00 94.06 87 ASP A CA 1
ATOM 698 C C . ASP A 1 87 ? -9.530 -5.739 7.981 1.00 94.06 87 ASP A C 1
ATOM 700 O O . ASP A 1 87 ? -9.375 -5.961 6.777 1.00 94.06 87 ASP A O 1
ATOM 704 N N . PHE A 1 88 ? -8.538 -5.901 8.857 1.00 94.44 88 PHE A N 1
ATOM 705 C CA . PHE A 1 88 ? -7.200 -6.365 8.486 1.00 94.44 88 PHE A CA 1
ATOM 706 C C . PHE A 1 88 ? -7.002 -7.876 8.633 1.00 94.44 88 PHE A C 1
ATOM 708 O O . PHE A 1 88 ? -5.882 -8.359 8.459 1.00 94.44 88 PHE A O 1
ATOM 715 N N . SER A 1 89 ? -8.041 -8.654 8.949 1.00 93.62 89 SER A N 1
ATOM 716 C CA . SER A 1 89 ? -7.916 -10.103 9.158 1.00 93.62 89 SER A CA 1
ATOM 717 C C . SER A 1 89 ? -7.316 -10.812 7.936 1.00 93.62 89 SER A C 1
ATOM 719 O O . SER A 1 89 ? -6.436 -11.665 8.070 1.00 93.62 89 SER A O 1
ATOM 721 N N . PHE A 1 90 ? -7.716 -10.408 6.728 1.00 92.62 90 PHE A N 1
ATOM 722 C CA . PHE A 1 90 ? -7.184 -10.949 5.477 1.00 92.62 90 PHE A CA 1
ATOM 723 C C . PHE A 1 90 ? -5.750 -10.492 5.195 1.00 92.62 90 PHE A C 1
ATOM 725 O O . PHE A 1 90 ? -4.944 -11.302 4.736 1.00 92.62 90 PHE A O 1
ATOM 732 N N . ALA A 1 91 ? -5.429 -9.226 5.479 1.00 91.69 91 ALA A N 1
ATOM 733 C CA . ALA A 1 91 ? -4.087 -8.668 5.315 1.00 91.69 91 ALA A CA 1
ATOM 734 C C . ALA A 1 91 ? -3.079 -9.344 6.248 1.00 91.69 91 ALA A C 1
ATOM 736 O O . ALA A 1 91 ? -2.024 -9.772 5.789 1.00 91.69 91 ALA A O 1
ATOM 737 N N . ARG A 1 92 ? -3.441 -9.546 7.521 1.00 92.25 92 ARG A N 1
ATOM 738 C CA . ARG A 1 92 ? -2.615 -10.256 8.510 1.00 92.25 92 ARG A CA 1
ATOM 739 C C . ARG A 1 92 ? -2.345 -11.702 8.082 1.00 92.25 92 ARG A C 1
ATOM 741 O O . ARG A 1 92 ? -1.185 -12.078 7.937 1.00 92.25 92 ARG A O 1
ATOM 748 N N . LYS A 1 93 ? -3.395 -12.461 7.735 1.00 92.06 93 LYS A N 1
ATOM 749 C CA . LYS A 1 93 ? -3.268 -13.843 7.220 1.00 92.06 93 LYS A CA 1
ATOM 750 C C . LYS A 1 93 ? -2.429 -13.927 5.942 1.00 92.06 93 LYS A C 1
ATOM 752 O O . LYS A 1 93 ? -1.698 -14.890 5.723 1.00 92.06 93 LYS A O 1
ATOM 757 N N . ALA A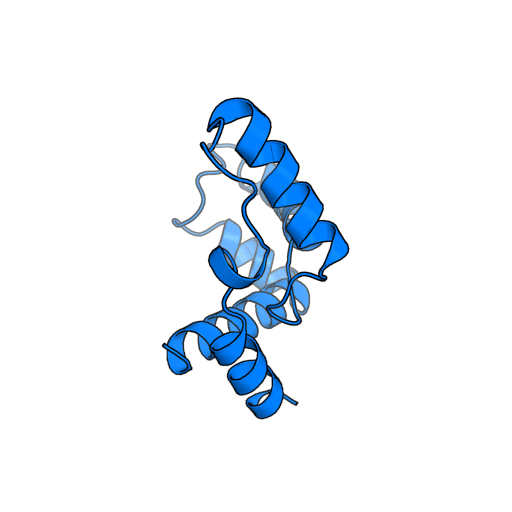 1 94 ? -2.568 -12.951 5.045 1.00 89.31 94 ALA A N 1
ATOM 758 C CA . ALA A 1 94 ? -1.780 -12.905 3.820 1.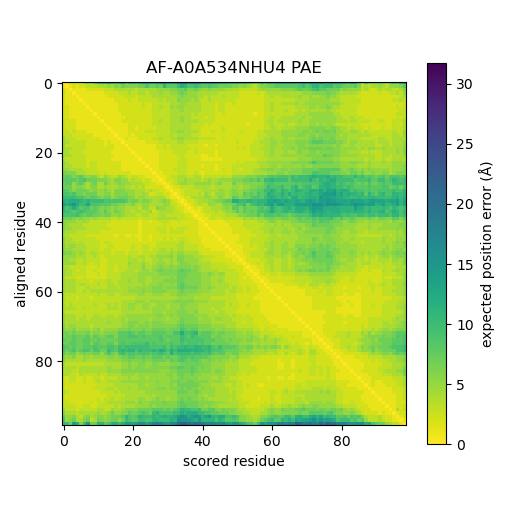00 89.31 94 ALA A CA 1
ATOM 759 C C . ALA A 1 94 ? -0.314 -12.560 4.105 1.00 89.31 94 ALA A C 1
ATOM 761 O O . ALA A 1 94 ? 0.559 -13.185 3.514 1.00 89.31 94 ALA A O 1
ATOM 762 N N . GLY A 1 95 ? -0.051 -11.613 5.006 1.00 86.00 95 GLY A N 1
ATOM 763 C CA . GLY A 1 95 ? 1.289 -11.201 5.411 1.00 86.00 95 GLY A CA 1
ATOM 764 C C . GLY A 1 95 ? 2.077 -12.318 6.091 1.00 86.00 95 GLY A C 1
ATOM 765 O O . GLY A 1 95 ? 3.248 -12.490 5.776 1.00 86.00 95 GLY A O 1
ATOM 766 N N . GLU A 1 96 ? 1.438 -13.114 6.950 1.00 86.38 96 GLU A N 1
ATOM 767 C CA . GLU A 1 96 ? 2.049 -14.300 7.572 1.00 86.38 96 GLU A CA 1
ATOM 768 C C . GLU A 1 96 ? 2.490 -15.338 6.537 1.00 86.38 96 GLU A C 1
ATOM 770 O O . GLU A 1 96 ? 3.589 -15.864 6.633 1.00 86.38 96 GLU A O 1
ATOM 775 N N . ALA A 1 97 ? 1.687 -15.570 5.495 1.00 80.81 97 ALA A N 1
ATOM 776 C CA . ALA A 1 97 ? 2.030 -16.484 4.402 1.00 80.81 97 ALA A CA 1
ATOM 777 C C . ALA A 1 97 ? 3.105 -15.938 3.433 1.00 80.81 97 ALA A C 1
ATOM 779 O O . ALA A 1 97 ? 3.415 -16.589 2.434 1.00 80.81 97 ALA A O 1
ATOM 780 N N . LEU A 1 98 ? 3.582 -14.710 3.658 1.00 77.50 98 LEU A N 1
ATOM 781 C CA . LEU A 1 98 ? 4.595 -14.015 2.858 1.00 77.50 98 LEU A CA 1
ATOM 782 C C . LEU A 1 98 ? 5.840 -13.635 3.678 1.00 77.50 98 LEU A C 1
ATOM 784 O O . LEU A 1 98 ? 6.684 -12.908 3.147 1.00 77.50 98 LEU A O 1
ATOM 788 N N . ARG A 1 99 ? 5.899 -14.025 4.957 1.00 66.94 99 ARG A N 1
ATOM 789 C CA . ARG A 1 99 ? 7.128 -14.025 5.758 1.00 66.94 99 ARG A CA 1
ATOM 790 C C . ARG A 1 99 ? 7.932 -15.271 5.421 1.00 66.94 99 ARG A C 1
ATOM 792 O O . ARG A 1 99 ? 9.170 -15.140 5.427 1.00 66.94 99 ARG A O 1
#

Secondary structure (DSSP, 8-state):
-HHHHHHHHHHHHHHHH-HHHHHHHHTSTTS--GGGHHHHHHHHHHHHHTT--TTS---HHHHHHHHHHHHHHH--SSPPPGGGT---HHHHHHHHTT-

Solvent-accessible surface area (backbone atoms only — not comparable to full-atom values): 6016 Å² total; per-residue (Å²): 110,45,70,58,49,35,50,50,47,50,50,55,46,47,40,68,75,32,58,69,61,34,46,58,55,51,70,33,96,86,45,92,56,68,99,51,30,89,76,45,41,62,60,52,48,64,59,51,61,76,72,60,60,79,67,55,62,78,58,72,69,60,45,51,50,55,49,54,60,51,37,76,75,68,60,62,97,58,92,80,58,58,78,82,78,54,82,49,68,43,29,52,59,26,45,64,79,70,109

Sequence (99 aa):
MTKVVRATLRAVRLIKNDKKYALEFMKGPYLDLGNERERFTERAYDAAVQGYLLSGVVDEKLQREMIAEAAQRIKPAQPVTPERVFDFSFARKAGEALR

Mean predicted aligned error: 4.46 Å

pLDDT: mean 91.25, std 4.94, range [66.94, 97.31]

Foldseek 3Di:
DLVVLLVVLVVLCCCLVDVVVVLVVCLDPPHPPDPCSVVCSNVVSVVVNVVGDNLQDDDLVVLQVVQVVVCVPVVDPDRDHSVNPDDCVSSNVSNVVVD